Protein AF-A0A0N1JT24-F1 (afdb_monomer_lite)

Radius of gyration: 25.48 Å; chains: 1; bounding box: 77×49×58 Å

Foldseek 3Di:
DDDDDDDDDPPDDDDDDDDDDDDDDDDDDDDPDDDPPPDPPPPDDDPVVVVVVVPDDDPLQWDDWPPGTERQLFWAWEWEDEPPPPDDTDIDTHGDPPLLNPPPDDDSDPVSDDPPDAAPDKDWDRRRPDIHMYGYHYDDD

pLDDT: mean 71.46, std 17.57, range [42.38, 95.06]

Secondary structure (DSSP, 8-state):
----------------------------------------------TTHHHHHHHSPPPTTEEEETTEEEETTTEEEEEEE-S-TTS---EEEEEPPHHHHT--SS---GGGSPTT-S-SEEEEEEETTEEEEEEEEES--

Organism: NCBI:txid857265

Sequence (141 aa):
MLMRAIRNGWLASLLLLASVGALADASAPAAAAVAPVLKPQSTQGHPILIDLLKLAPPPAYALKCGSGYCDTRRSYCETVSTDEPHLPNDYACRPLPAACAHASSTAQSCGCFPAHTKCDFCSTSAVGAGVGFYRTCFGGG

Structure (mmCIF, N/CA/C/O backbone):
data_AF-A0A0N1JT24-F1
#
_entry.id   AF-A0A0N1JT24-F1
#
loop_
_atom_site.group_PDB
_atom_site.id
_atom_site.type_symbol
_atom_site.label_atom_id
_atom_site.label_alt_id
_atom_site.label_comp_id
_atom_site.label_asym_id
_atom_site.label_entity_id
_atom_site.label_seq_id
_atom_site.pdbx_PDB_ins_code
_atom_site.Cartn_x
_atom_site.Cartn_y
_atom_site.Cartn_z
_atom_site.occupancy
_atom_site.B_iso_or_equiv
_atom_site.auth_seq_id
_atom_site.auth_comp_id
_atom_site.auth_asym_id
_atom_site.auth_atom_id
_atom_site.pdbx_PDB_model_num
ATOM 1 N N . MET A 1 1 ? 40.368 -17.046 36.035 1.00 46.94 1 MET A N 1
ATOM 2 C CA . MET A 1 1 ? 39.150 -16.210 36.031 1.00 46.94 1 MET A CA 1
ATOM 3 C C . MET A 1 1 ? 37.979 -17.092 35.644 1.00 46.94 1 MET A C 1
ATOM 5 O O . MET A 1 1 ? 38.004 -17.713 34.593 1.00 46.94 1 MET A O 1
ATOM 9 N N . LEU A 1 2 ? 37.054 -17.251 36.584 1.00 42.38 2 LEU A N 1
ATOM 10 C CA . LEU A 1 2 ? 36.021 -18.280 36.649 1.00 42.38 2 LEU A CA 1
ATOM 11 C C . LEU A 1 2 ? 34.709 -17.691 36.097 1.00 42.38 2 LEU A C 1
ATOM 13 O O . LEU A 1 2 ? 34.042 -16.945 36.809 1.00 42.38 2 LEU A O 1
ATOM 17 N N . MET A 1 3 ? 34.349 -17.963 34.838 1.00 48.78 3 MET A N 1
ATOM 18 C CA . MET A 1 3 ? 33.057 -17.528 34.283 1.00 48.78 3 MET A CA 1
ATOM 19 C C . MET A 1 3 ? 31.986 -18.581 34.576 1.00 48.78 3 MET A C 1
ATOM 21 O O . MET A 1 3 ? 31.953 -19.660 33.987 1.00 48.78 3 MET A O 1
ATOM 25 N N . ARG A 1 4 ? 31.144 -18.258 35.563 1.00 57.75 4 ARG A N 1
ATOM 26 C CA . ARG A 1 4 ? 29.974 -19.027 35.989 1.00 57.75 4 ARG A CA 1
ATOM 27 C C . ARG A 1 4 ? 28.864 -18.965 34.940 1.00 57.75 4 ARG A C 1
ATOM 29 O O . ARG A 1 4 ? 28.521 -17.903 34.433 1.00 57.75 4 ARG A O 1
ATOM 36 N N . ALA A 1 5 ? 28.293 -20.138 34.701 1.00 56.38 5 ALA A N 1
ATOM 37 C CA . ALA A 1 5 ? 27.102 -20.403 33.920 1.00 56.38 5 ALA A CA 1
ATOM 38 C C . ALA A 1 5 ? 25.842 -19.729 34.491 1.00 56.38 5 ALA A C 1
ATOM 40 O O . ALA A 1 5 ? 25.625 -19.742 35.702 1.00 56.38 5 ALA A O 1
ATOM 41 N N . ILE A 1 6 ? 24.968 -19.255 33.599 1.00 60.16 6 ILE A N 1
ATOM 42 C CA . ILE A 1 6 ? 23.553 -18.988 33.883 1.00 60.16 6 ILE A CA 1
ATOM 43 C C . ILE A 1 6 ? 22.728 -19.731 32.818 1.00 60.16 6 ILE A C 1
ATOM 45 O O . ILE A 1 6 ? 22.371 -19.193 31.776 1.00 60.16 6 ILE A O 1
ATOM 49 N N . ARG A 1 7 ? 22.490 -21.023 33.082 1.00 56.94 7 ARG A N 1
ATOM 50 C CA . ARG A 1 7 ? 21.332 -21.797 32.599 1.00 56.94 7 ARG A CA 1
ATOM 51 C C . ARG A 1 7 ? 20.194 -21.488 33.567 1.00 56.94 7 ARG A C 1
ATOM 53 O O . ARG A 1 7 ? 20.425 -21.667 34.753 1.00 56.94 7 ARG A O 1
ATOM 60 N N . ASN A 1 8 ? 19.040 -21.034 33.081 1.00 47.19 8 ASN A N 1
ATOM 61 C CA . ASN A 1 8 ? 17.702 -21.050 33.711 1.00 47.19 8 ASN A CA 1
ATOM 62 C C . ASN A 1 8 ? 16.795 -20.269 32.743 1.00 47.19 8 ASN A C 1
ATOM 64 O O . ASN A 1 8 ? 17.132 -19.156 32.374 1.00 47.19 8 ASN A O 1
ATOM 68 N N . GLY A 1 9 ? 15.684 -20.747 32.201 1.00 48.81 9 GLY A N 1
ATOM 69 C CA . GLY A 1 9 ? 14.726 -21.739 32.660 1.00 48.81 9 GLY A CA 1
ATOM 70 C C . GLY A 1 9 ? 13.370 -21.234 32.167 1.00 48.81 9 GLY A C 1
ATOM 71 O O . GLY A 1 9 ? 12.686 -20.536 32.896 1.00 48.81 9 GLY A O 1
ATOM 72 N N . TRP A 1 10 ? 13.037 -21.487 30.899 1.00 49.09 10 TRP A N 1
ATOM 73 C CA . TRP A 1 10 ? 11.751 -21.114 30.290 1.00 49.09 10 TRP A CA 1
ATOM 74 C C . TRP A 1 10 ? 11.223 -22.310 29.489 1.00 49.09 10 TRP A C 1
ATOM 76 O O . TRP A 1 10 ? 11.107 -22.300 28.271 1.00 49.09 10 TRP A O 1
ATOM 86 N N . LEU A 1 11 ? 10.986 -23.396 30.223 1.00 53.34 11 LEU A N 1
ATOM 87 C CA . LEU A 1 11 ? 10.304 -24.615 29.794 1.00 53.34 11 LEU A CA 1
ATOM 88 C C . LEU A 1 11 ? 9.194 -24.866 30.816 1.00 53.34 11 LEU A C 1
ATOM 90 O O . LEU A 1 11 ? 9.339 -25.700 31.700 1.00 53.34 11 LEU A O 1
ATOM 94 N N . ALA A 1 12 ? 8.124 -24.078 30.762 1.00 52.81 12 ALA A N 1
ATOM 95 C CA . ALA A 1 12 ? 6.906 -24.351 31.517 1.00 52.81 12 ALA A CA 1
ATOM 96 C C . ALA A 1 12 ? 5.766 -23.483 30.982 1.00 52.81 12 ALA A C 1
ATOM 98 O O . ALA A 1 12 ? 5.663 -22.314 31.342 1.00 52.81 12 ALA A O 1
ATOM 99 N N . SER A 1 13 ? 4.939 -24.053 30.106 1.00 53.12 13 SER A N 1
ATOM 100 C CA . SER A 1 13 ? 3.466 -23.985 30.172 1.00 53.12 13 SER A CA 1
ATOM 101 C C . SER A 1 13 ? 2.880 -24.459 28.842 1.00 53.12 13 SER A C 1
ATOM 103 O O . SER A 1 13 ? 2.388 -23.688 28.024 1.00 53.12 13 SER A O 1
ATOM 105 N N . LEU A 1 14 ? 2.980 -25.774 28.634 1.00 54.00 14 LEU A N 1
ATOM 106 C CA . LEU A 1 14 ? 1.945 -26.535 27.941 1.00 54.00 14 LEU A CA 1
ATOM 107 C C . LEU A 1 14 ? 0.711 -26.613 28.860 1.00 54.00 14 LEU A C 1
ATOM 109 O O . LEU A 1 14 ? 0.891 -26.715 30.070 1.00 54.00 14 LEU A O 1
ATOM 113 N N . LEU A 1 15 ? -0.474 -26.713 28.241 1.00 54.53 15 LEU A N 1
ATOM 114 C CA . LEU A 1 15 ? -1.795 -27.129 28.766 1.00 54.53 15 LEU A CA 1
ATOM 115 C C . LEU A 1 15 ? -2.818 -26.030 29.081 1.00 54.53 15 LEU A C 1
ATOM 117 O O . LEU A 1 15 ? -2.779 -25.428 30.144 1.00 54.53 15 LEU A O 1
ATOM 121 N N . LEU A 1 16 ? -3.796 -25.901 28.171 1.00 56.03 16 LEU A N 1
ATOM 122 C CA . LEU A 1 16 ? -5.259 -25.807 28.389 1.00 56.03 16 LEU A CA 1
ATOM 123 C C . LEU A 1 16 ? -5.888 -25.551 27.001 1.00 56.03 16 LEU A C 1
ATOM 125 O O . LEU A 1 16 ? -5.795 -24.449 26.477 1.00 56.03 16 LEU A O 1
ATOM 129 N N . LEU A 1 17 ? -6.223 -26.566 26.192 1.00 55.84 17 LEU A N 1
ATOM 130 C CA . LEU A 1 17 ? -7.455 -27.379 26.190 1.00 55.84 17 LEU A CA 1
ATOM 131 C C . LEU A 1 17 ? -8.754 -26.659 26.612 1.00 55.84 17 LEU A C 1
ATOM 133 O O . LEU A 1 17 ? -8.814 -26.067 27.682 1.00 55.84 17 LEU A O 1
ATOM 137 N N . ALA A 1 18 ? -9.794 -26.895 25.795 1.00 48.06 18 ALA A N 1
ATOM 138 C CA . ALA A 1 18 ? -11.191 -26.431 25.835 1.00 48.06 18 ALA A CA 1
ATOM 139 C C . ALA A 1 18 ? -11.424 -25.077 25.126 1.00 48.06 18 ALA A C 1
ATOM 141 O O . ALA A 1 18 ? -10.857 -24.061 25.488 1.00 48.06 18 ALA A O 1
ATOM 142 N N . SER A 1 19 ? -12.268 -24.961 24.098 1.00 58.19 19 SER A N 1
ATOM 143 C CA . SER A 1 19 ? -13.636 -25.481 24.059 1.00 58.19 19 SER A CA 1
ATOM 144 C C . SER A 1 19 ? -14.138 -25.647 22.624 1.00 58.19 19 SER A C 1
ATOM 146 O O . SER A 1 19 ? -13.992 -24.758 21.788 1.00 58.19 19 SER A O 1
ATOM 148 N N . VAL A 1 20 ? -14.773 -26.790 22.381 1.00 54.84 20 VAL A N 1
ATOM 149 C CA . VAL A 1 20 ? -15.619 -27.088 21.224 1.00 54.84 20 VAL A CA 1
ATOM 150 C C . VAL A 1 20 ? -16.885 -26.234 21.353 1.00 54.84 20 VAL A C 1
ATOM 152 O O . VAL A 1 20 ? -17.628 -26.386 22.319 1.00 54.84 20 VAL A O 1
ATOM 155 N N . GLY A 1 21 ? -17.098 -25.305 20.421 1.00 50.03 21 GLY A N 1
ATOM 156 C CA . GLY A 1 21 ? -18.285 -24.451 20.344 1.00 50.03 21 GLY A CA 1
ATOM 157 C C . GLY A 1 21 ? -19.122 -24.826 19.127 1.00 50.03 21 GLY A C 1
ATOM 158 O O . GLY A 1 21 ? -18.616 -24.837 18.011 1.00 50.03 21 GLY A O 1
ATOM 159 N N . ALA A 1 22 ? -20.370 -25.196 19.389 1.00 52.66 22 ALA A N 1
ATOM 160 C CA . ALA A 1 22 ? -21.282 -25.917 18.518 1.00 52.66 22 ALA A CA 1
ATOM 161 C C . ALA A 1 22 ? -21.656 -25.221 17.197 1.00 52.66 22 ALA A C 1
ATOM 163 O O . ALA A 1 22 ? -21.792 -24.002 17.108 1.00 52.66 22 ALA A O 1
ATOM 164 N N . LEU A 1 23 ? -21.906 -26.079 16.206 1.00 49.88 23 LEU A N 1
ATOM 165 C CA . LEU A 1 23 ? -22.628 -25.809 14.969 1.00 49.88 23 LEU A CA 1
ATOM 166 C C . LEU A 1 23 ? -24.040 -25.299 15.289 1.00 49.88 23 LEU A C 1
ATOM 168 O O . LEU A 1 23 ? -24.795 -25.980 15.983 1.00 49.88 23 LEU A O 1
ATOM 172 N N . ALA A 1 24 ? -24.401 -24.136 14.749 1.00 54.81 24 ALA A N 1
ATOM 173 C CA . ALA A 1 24 ? -25.787 -23.701 14.638 1.00 54.81 24 ALA A CA 1
ATOM 174 C C . ALA A 1 24 ? -26.153 -23.586 13.156 1.00 54.81 24 ALA A C 1
ATOM 176 O O . ALA A 1 24 ? -25.673 -22.721 12.425 1.00 54.81 24 ALA A O 1
ATOM 177 N N . ASP A 1 25 ? -26.985 -24.540 12.764 1.00 50.06 25 ASP A N 1
ATOM 178 C CA . ASP A 1 25 ? -27.747 -24.654 11.534 1.00 50.06 25 ASP A CA 1
ATOM 179 C C . ASP A 1 25 ? -28.827 -23.556 11.493 1.00 50.06 25 ASP A C 1
ATOM 181 O O . ASP A 1 25 ? -29.556 -23.395 12.471 1.00 50.06 25 ASP A O 1
ATOM 185 N N . ALA A 1 26 ? -28.940 -22.807 10.393 1.00 51.56 26 ALA A N 1
ATOM 186 C CA . ALA A 1 26 ? -30.189 -22.142 10.005 1.00 51.56 26 ALA A CA 1
ATOM 187 C C . ALA A 1 26 ? -30.104 -21.637 8.561 1.00 51.56 26 ALA A C 1
ATOM 189 O O . ALA A 1 26 ? -29.687 -20.519 8.258 1.00 51.56 26 ALA A O 1
ATOM 190 N N . SER A 1 27 ? -30.538 -22.515 7.670 1.00 52.28 27 SER A N 1
ATOM 191 C CA . SER A 1 27 ? -30.907 -22.224 6.293 1.00 52.28 27 SER A CA 1
ATOM 192 C C . SER A 1 27 ? -32.024 -21.173 6.230 1.00 52.28 27 SER A C 1
ATOM 194 O O . SER A 1 27 ? -33.036 -21.308 6.913 1.00 52.28 27 SER A O 1
ATOM 196 N N . ALA A 1 28 ? -31.894 -20.179 5.349 1.00 52.59 28 ALA A N 1
ATOM 197 C CA . ALA A 1 28 ? -33.017 -19.355 4.906 1.00 52.59 28 ALA A CA 1
ATOM 198 C C . ALA A 1 28 ? -32.936 -19.128 3.388 1.00 52.59 28 ALA A C 1
ATOM 200 O O . ALA A 1 28 ? -32.106 -18.343 2.926 1.00 52.59 28 ALA A O 1
ATOM 201 N N . PRO A 1 29 ? -33.787 -19.789 2.586 1.00 58.31 29 PRO A N 1
ATOM 202 C CA . PRO A 1 29 ? -34.085 -19.367 1.231 1.00 58.31 29 PRO A CA 1
ATOM 203 C C . PRO A 1 29 ? -35.412 -18.598 1.223 1.00 58.31 29 PRO A C 1
ATOM 205 O O . PRO A 1 29 ? -36.413 -19.112 1.709 1.00 58.31 29 PRO A O 1
ATOM 208 N N . ALA A 1 30 ? -35.416 -17.386 0.664 1.00 47.78 30 ALA A N 1
ATOM 209 C CA . ALA A 1 30 ? -36.498 -16.816 -0.154 1.00 47.78 30 ALA A CA 1
ATOM 210 C C . ALA A 1 30 ? -36.473 -15.285 -0.099 1.00 47.78 30 ALA A C 1
ATOM 212 O O . ALA A 1 30 ? -36.794 -14.679 0.917 1.00 47.78 30 ALA A O 1
ATOM 213 N N . ALA A 1 31 ? -36.159 -14.663 -1.230 1.00 47.41 31 ALA A N 1
ATOM 214 C CA . ALA A 1 31 ? -37.131 -13.875 -1.986 1.00 47.41 31 ALA A CA 1
ATOM 215 C C . ALA A 1 31 ? -36.385 -13.204 -3.139 1.00 47.41 31 ALA A C 1
ATOM 217 O O . ALA A 1 31 ? -35.603 -12.273 -2.952 1.00 47.41 31 ALA A O 1
ATOM 218 N N . ALA A 1 32 ? -36.632 -13.706 -4.347 1.00 50.34 32 ALA A N 1
ATOM 219 C CA . ALA A 1 32 ? -36.295 -13.019 -5.577 1.00 50.34 32 ALA A CA 1
ATOM 220 C C . ALA A 1 32 ? -37.067 -11.691 -5.612 1.00 50.34 32 ALA A C 1
ATOM 222 O O . ALA A 1 32 ? -38.248 -11.650 -5.955 1.00 50.34 32 ALA A O 1
ATOM 223 N N . ALA A 1 33 ? -36.405 -10.608 -5.214 1.00 54.19 33 ALA A N 1
ATOM 224 C CA . ALA A 1 33 ? -36.889 -9.265 -5.465 1.00 54.19 33 ALA A CA 1
ATOM 225 C C . ALA A 1 33 ? -36.671 -8.969 -6.950 1.00 54.19 33 ALA A C 1
ATOM 227 O O . ALA A 1 33 ? -35.543 -8.906 -7.440 1.00 54.19 33 ALA A O 1
ATOM 228 N N . VAL A 1 34 ? -37.780 -8.838 -7.669 1.00 56.59 34 VAL A N 1
ATOM 229 C CA . VAL A 1 34 ? -37.833 -8.391 -9.057 1.00 56.59 34 VAL A CA 1
ATOM 230 C C . VAL A 1 34 ? -37.165 -7.018 -9.126 1.00 56.59 34 VAL A C 1
ATOM 232 O O . VAL A 1 34 ? -37.674 -6.041 -8.579 1.00 56.59 34 VAL A O 1
ATOM 235 N N . ALA A 1 35 ? -35.995 -6.954 -9.757 1.00 57.19 35 ALA A N 1
ATOM 236 C CA . ALA A 1 35 ? -35.308 -5.700 -10.005 1.00 57.19 35 ALA A CA 1
ATOM 237 C C . ALA A 1 35 ? -36.169 -4.839 -10.948 1.00 57.19 35 ALA A C 1
ATOM 239 O O . ALA A 1 35 ? -36.545 -5.316 -12.024 1.00 57.19 35 ALA A O 1
ATOM 240 N N . PRO A 1 36 ? -36.480 -3.576 -10.610 1.00 54.66 36 PRO A N 1
ATOM 241 C CA . PRO A 1 36 ? -36.966 -2.652 -11.616 1.00 54.66 36 PRO A CA 1
ATOM 242 C C . PRO A 1 36 ? -35.852 -2.463 -12.650 1.00 54.66 36 PRO A C 1
ATOM 244 O O . PRO A 1 36 ? -34.727 -2.092 -12.314 1.00 54.66 36 PRO A O 1
ATOM 247 N N . VAL A 1 37 ? -36.167 -2.733 -13.917 1.00 59.62 37 VAL A N 1
ATOM 248 C CA . VAL A 1 37 ? -35.337 -2.353 -15.062 1.00 59.62 37 VAL A CA 1
ATOM 249 C C . VAL A 1 37 ? -35.262 -0.826 -15.074 1.00 59.62 37 VAL A C 1
ATOM 251 O O . VAL A 1 37 ? -36.107 -0.144 -15.655 1.00 59.62 37 VAL A O 1
ATOM 254 N N . LEU A 1 38 ? -34.257 -0.274 -14.391 1.00 49.94 38 LEU A N 1
ATOM 255 C CA . LEU A 1 38 ? -33.837 1.101 -14.595 1.00 49.94 38 LEU A CA 1
ATOM 256 C C . LEU A 1 38 ? -33.282 1.179 -16.015 1.00 49.94 38 LEU A C 1
ATOM 258 O O . LEU A 1 38 ? -32.167 0.744 -16.297 1.00 49.94 38 LEU A O 1
ATOM 262 N N . LYS A 1 39 ? -34.091 1.732 -16.921 1.00 52.25 39 LYS A N 1
ATOM 263 C CA . LYS A 1 39 ? -33.602 2.257 -18.194 1.00 52.25 39 LYS A CA 1
ATOM 264 C C . LYS A 1 39 ? -32.404 3.167 -17.889 1.00 52.25 39 LYS A C 1
ATOM 266 O O . LYS A 1 39 ? -32.576 4.092 -17.091 1.00 52.25 39 LYS A O 1
ATOM 271 N N . PRO A 1 40 ? -31.227 2.953 -18.499 1.00 47.91 40 PRO A N 1
ATOM 272 C CA . PRO A 1 40 ? -30.137 3.909 -18.411 1.00 47.91 40 PRO A CA 1
ATOM 273 C C . PRO A 1 40 ? -30.603 5.200 -19.089 1.00 47.91 40 PRO A C 1
ATOM 275 O O . PRO A 1 40 ? -30.615 5.320 -20.312 1.00 47.91 40 PRO A O 1
ATOM 278 N N . GLN A 1 41 ? -31.063 6.154 -18.281 1.00 50.78 41 GLN A N 1
ATOM 279 C CA . GLN A 1 41 ? -31.205 7.541 -18.693 1.00 50.78 41 GLN A CA 1
ATOM 280 C C . GLN A 1 41 ? -29.790 8.030 -18.987 1.00 50.78 41 GLN A C 1
ATOM 282 O O . GLN A 1 41 ? -29.002 8.288 -18.081 1.00 50.78 41 GLN A O 1
ATOM 287 N N . SER A 1 42 ? -29.464 8.051 -20.277 1.00 57.00 42 SER A N 1
ATOM 288 C CA . SER A 1 42 ? -28.279 8.686 -20.830 1.00 57.00 42 SER A CA 1
ATOM 289 C C . SER A 1 42 ? -28.349 10.172 -20.486 1.00 57.00 42 SER A C 1
ATOM 291 O O . SER A 1 42 ? -28.999 10.963 -21.167 1.00 57.00 42 SER A O 1
ATOM 293 N N . THR A 1 43 ? -27.741 10.544 -19.363 1.00 55.50 43 THR A N 1
ATOM 294 C CA . THR A 1 43 ? -27.542 11.935 -18.985 1.00 55.50 43 THR A CA 1
ATOM 295 C C . THR A 1 43 ? -26.472 12.517 -19.896 1.00 55.50 43 THR A C 1
ATOM 297 O O . THR A 1 43 ? -25.283 12.223 -19.778 1.00 55.50 43 THR A O 1
ATOM 300 N N . GLN A 1 44 ? -26.932 13.348 -20.832 1.00 54.66 44 GLN A N 1
ATOM 301 C CA . GLN A 1 44 ? -26.114 14.299 -21.574 1.00 54.66 44 GLN A CA 1
ATOM 302 C C . GLN A 1 44 ? -25.140 15.001 -20.621 1.00 54.66 44 GLN A C 1
ATOM 304 O O . GLN A 1 44 ? -25.535 15.538 -19.581 1.00 54.66 44 GLN A O 1
ATOM 309 N N . GLY A 1 45 ? -23.859 14.956 -20.991 1.00 52.66 45 GLY A N 1
ATOM 310 C CA . GLY A 1 45 ? -22.749 15.474 -20.210 1.00 52.66 45 GLY A CA 1
ATOM 311 C C . GLY A 1 45 ? -22.950 16.933 -19.819 1.00 52.66 45 GLY A C 1
ATOM 312 O O . GLY A 1 45 ? -22.978 17.818 -20.668 1.00 52.66 45 GLY A O 1
ATOM 313 N N . HIS A 1 46 ? -23.050 17.170 -18.513 1.00 50.22 46 HIS A N 1
ATOM 314 C CA . HIS A 1 46 ? -22.843 18.485 -17.924 1.00 50.22 46 HIS A CA 1
ATOM 315 C C . HIS A 1 46 ? -21.329 18.703 -17.760 1.00 50.22 46 HIS A C 1
ATOM 317 O O . HIS A 1 46 ? -20.729 18.074 -16.884 1.00 50.22 46 HIS A O 1
ATOM 323 N N . PRO A 1 47 ? -20.691 19.598 -18.539 1.00 55.94 47 PRO A N 1
ATOM 324 C CA . PRO A 1 47 ? -19.255 19.871 -18.425 1.00 55.94 47 PRO A CA 1
ATOM 325 C C . PRO A 1 47 ? -18.858 20.532 -17.091 1.00 55.94 47 PRO A C 1
ATOM 327 O O . PRO A 1 47 ? -17.676 20.620 -16.783 1.00 55.94 47 PRO A O 1
ATOM 330 N N . ILE A 1 48 ? -19.823 20.957 -16.269 1.00 54.66 48 ILE A N 1
ATOM 331 C CA . ILE A 1 48 ? -19.574 21.672 -15.005 1.00 54.66 48 ILE A CA 1
ATOM 332 C C . ILE A 1 48 ? -19.232 20.719 -13.842 1.00 54.66 48 ILE A C 1
ATOM 334 O O . ILE A 1 48 ? -18.571 21.114 -12.885 1.00 54.66 48 ILE A O 1
ATOM 338 N N . LEU A 1 49 ? -19.607 19.436 -13.922 1.00 52.50 49 LEU A N 1
ATOM 339 C CA . LEU A 1 49 ? -19.308 18.468 -12.854 1.00 52.50 49 LEU A CA 1
ATOM 340 C C . LEU A 1 49 ? -17.846 17.998 -12.840 1.00 52.50 49 LEU A C 1
ATOM 342 O O . LEU A 1 49 ? -17.364 17.541 -11.804 1.00 52.50 49 LEU A O 1
ATOM 346 N N . ILE A 1 50 ? -17.131 18.123 -13.963 1.00 55.41 50 ILE A N 1
ATOM 347 C CA . ILE A 1 50 ? -15.738 17.665 -14.070 1.00 55.41 50 ILE A CA 1
ATOM 348 C C . ILE A 1 50 ? -14.796 18.583 -13.275 1.00 55.41 50 ILE A C 1
ATOM 350 O O . ILE A 1 50 ? -13.832 18.103 -12.680 1.00 55.41 50 ILE A O 1
ATOM 354 N N . ASP A 1 51 ? -15.099 19.880 -13.198 1.00 53.31 51 ASP A N 1
ATOM 355 C CA . ASP A 1 51 ? -14.252 20.853 -12.498 1.00 53.31 51 ASP A CA 1
ATOM 356 C C . ASP A 1 51 ? -14.401 20.762 -10.967 1.00 53.31 51 ASP A C 1
ATOM 358 O O . ASP A 1 51 ? -13.418 20.795 -10.227 1.00 53.31 51 ASP A O 1
ATOM 362 N N . LEU A 1 52 ? -15.619 20.507 -10.475 1.00 54.06 52 LEU A N 1
ATOM 363 C CA . LEU A 1 52 ? -15.892 20.348 -9.039 1.00 54.06 52 LEU A CA 1
ATOM 364 C C . LEU A 1 52 ? -15.244 19.094 -8.432 1.00 54.06 52 LEU A C 1
ATOM 366 O O . LEU A 1 52 ? -14.814 19.129 -7.279 1.00 54.06 52 LEU A O 1
ATOM 370 N N . LEU A 1 53 ? -15.103 18.006 -9.200 1.00 55.88 53 LEU A N 1
ATOM 371 C CA . LEU A 1 53 ? -14.384 16.811 -8.735 1.00 55.88 53 LEU A CA 1
ATOM 372 C C . LEU A 1 53 ? -12.878 17.056 -8.555 1.00 55.88 53 LEU A C 1
ATOM 374 O O . LEU A 1 53 ? -12.231 16.340 -7.797 1.00 55.88 53 LEU A O 1
ATOM 378 N N . LYS A 1 54 ? -12.322 18.067 -9.232 1.00 61.00 54 LYS A N 1
ATOM 379 C CA . LYS A 1 54 ? -10.896 18.412 -9.180 1.00 61.00 54 LYS A CA 1
ATOM 380 C C . LYS A 1 54 ? -10.530 19.256 -7.952 1.00 61.00 54 LYS A C 1
ATOM 382 O O . LYS A 1 54 ? -9.361 19.308 -7.581 1.00 61.00 54 LYS A O 1
ATOM 387 N N . LEU A 1 55 ? -11.524 19.891 -7.326 1.00 60.91 55 LEU A N 1
ATOM 388 C CA . LEU A 1 55 ? -11.382 20.758 -6.149 1.00 60.91 55 LEU A CA 1
ATOM 389 C C . LEU A 1 55 ? -11.730 20.063 -4.826 1.00 60.91 55 LEU A C 1
ATOM 391 O O . LEU A 1 55 ? -11.418 20.594 -3.760 1.00 60.91 55 LEU A O 1
ATOM 395 N N . ALA A 1 56 ? -12.373 18.894 -4.868 1.00 67.19 56 ALA A N 1
ATOM 396 C CA . ALA A 1 56 ? -12.675 18.148 -3.656 1.00 67.19 56 ALA A CA 1
ATOM 397 C C . ALA A 1 56 ? -11.371 17.601 -3.038 1.00 67.19 56 ALA A C 1
ATOM 399 O O . ALA A 1 56 ? -10.596 16.944 -3.740 1.00 67.19 56 ALA A O 1
ATOM 400 N N . PRO A 1 57 ? -11.104 17.840 -1.739 1.00 70.75 57 PRO A N 1
ATOM 401 C CA . PRO A 1 57 ? -9.961 17.231 -1.076 1.00 70.75 57 PRO A CA 1
ATOM 402 C C . PRO A 1 57 ? -10.074 15.701 -1.162 1.00 70.75 57 PRO A C 1
ATOM 404 O O . PRO A 1 57 ? -11.183 15.162 -1.054 1.00 70.75 57 PRO A O 1
ATOM 407 N N . PRO A 1 58 ? -8.951 14.986 -1.364 1.00 73.62 58 PRO A N 1
ATOM 408 C CA . PRO A 1 58 ? -8.974 13.534 -1.424 1.00 73.62 58 PRO A CA 1
ATOM 409 C C . PRO A 1 58 ? -9.568 12.983 -0.120 1.00 73.62 58 PRO A C 1
ATOM 411 O O . PRO A 1 58 ? -9.364 13.572 0.948 1.00 73.62 58 PRO A O 1
ATOM 414 N N . PRO A 1 59 ? -10.330 11.876 -0.176 1.00 81.75 59 PRO A N 1
ATOM 415 C CA . PRO A 1 59 ? -10.983 11.353 1.013 1.00 81.75 59 PRO A CA 1
ATOM 416 C C . PRO A 1 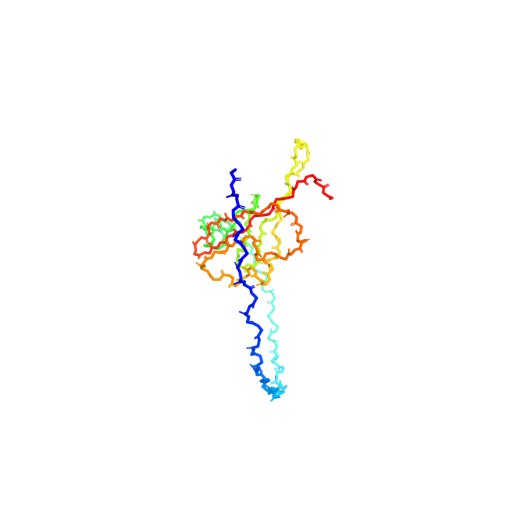59 ? -9.944 11.009 2.085 1.00 81.75 59 PRO A C 1
ATOM 418 O O . PRO A 1 59 ? -8.812 10.653 1.773 1.00 81.75 59 PRO A O 1
ATOM 421 N N . ALA A 1 60 ? -10.335 11.047 3.361 1.00 85.19 60 ALA A N 1
ATOM 422 C CA . ALA A 1 60 ? -9.427 10.822 4.494 1.00 85.19 60 ALA A CA 1
ATOM 423 C C . ALA A 1 60 ? -8.756 9.428 4.528 1.00 85.19 60 ALA A C 1
ATOM 425 O O . ALA A 1 60 ? -7.933 9.176 5.398 1.00 85.19 60 ALA A O 1
ATOM 426 N N . TYR A 1 61 ? -9.114 8.530 3.607 1.00 87.62 61 TYR A 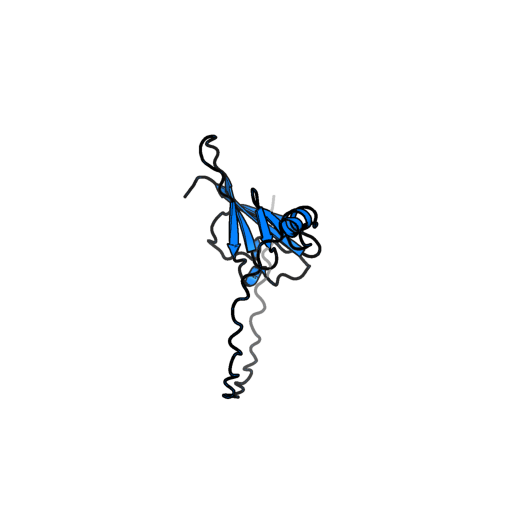N 1
ATOM 427 C CA . TYR A 1 61 ? -8.547 7.194 3.405 1.00 87.62 61 TYR A CA 1
ATOM 428 C C . TYR A 1 61 ? -7.795 7.062 2.062 1.00 87.62 61 TYR A C 1
ATOM 430 O O . TYR A 1 61 ? -7.505 5.953 1.625 1.00 87.62 61 TYR A O 1
ATOM 438 N N . ALA A 1 62 ? -7.501 8.168 1.373 1.00 91.81 62 ALA A N 1
ATOM 439 C CA . ALA A 1 62 ? -6.754 8.166 0.119 1.00 91.81 62 ALA A CA 1
ATOM 440 C C . ALA A 1 62 ? -5.241 8.237 0.364 1.00 91.81 62 ALA A C 1
ATOM 442 O O . ALA A 1 62 ? -4.708 9.255 0.802 1.00 91.81 62 ALA A O 1
ATOM 443 N N . LEU A 1 63 ? -4.539 7.164 0.011 1.00 93.12 63 LEU A N 1
ATOM 444 C CA . LEU A 1 63 ? -3.081 7.097 -0.022 1.00 93.12 63 LEU A CA 1
ATOM 445 C C . LEU A 1 63 ? -2.581 7.432 -1.423 1.00 93.12 63 LEU A C 1
ATOM 447 O O . LEU A 1 63 ? -2.988 6.779 -2.379 1.00 93.12 63 LEU A O 1
ATOM 451 N N . LYS A 1 64 ? -1.681 8.407 -1.564 1.00 92.81 64 LYS A N 1
ATOM 452 C CA . LYS A 1 64 ? -1.075 8.717 -2.865 1.00 92.81 64 LYS A CA 1
ATOM 453 C C . LYS A 1 64 ? -0.220 7.540 -3.348 1.00 92.81 64 LYS A C 1
ATOM 455 O O . LYS A 1 64 ? 0.610 7.043 -2.601 1.00 92.81 64 LYS A O 1
ATOM 460 N N . CYS A 1 65 ? -0.398 7.120 -4.596 1.00 93.44 65 CYS A N 1
ATOM 461 C CA . CYS A 1 65 ? 0.362 6.039 -5.219 1.00 93.44 65 CYS A CA 1
ATOM 462 C C . CYS A 1 65 ? 0.682 6.422 -6.667 1.00 93.44 65 CYS A C 1
ATOM 464 O O . CYS A 1 65 ? -0.195 6.406 -7.533 1.00 93.44 65 CYS A O 1
ATOM 466 N N . GLY A 1 66 ? 1.919 6.859 -6.918 1.00 90.06 66 GLY A N 1
ATOM 467 C CA . GLY A 1 66 ? 2.305 7.449 -8.201 1.00 90.06 66 GLY A CA 1
ATOM 468 C C . GLY A 1 66 ? 1.481 8.700 -8.533 1.00 90.06 66 GLY A C 1
ATOM 469 O O . GLY A 1 66 ? 1.434 9.659 -7.754 1.00 90.06 66 GLY A O 1
ATOM 470 N N . SER A 1 67 ? 0.820 8.685 -9.693 1.00 88.12 67 SER A N 1
ATOM 471 C CA . SER A 1 67 ? -0.089 9.745 -10.157 1.00 88.12 67 SER A CA 1
ATOM 472 C C . SER A 1 67 ? -1.523 9.620 -9.619 1.00 88.12 67 SER A C 1
ATOM 474 O O . SER A 1 67 ? -2.322 10.533 -9.821 1.00 88.12 67 SER A O 1
ATOM 476 N N . GLY A 1 68 ? -1.853 8.516 -8.938 1.00 90.25 68 GLY A N 1
ATOM 477 C CA . GLY A 1 68 ? -3.194 8.211 -8.441 1.00 90.25 68 GLY A CA 1
ATOM 478 C C . GLY A 1 68 ? -3.284 8.102 -6.919 1.00 90.25 68 GLY A C 1
ATOM 479 O O . GLY A 1 68 ? -2.360 8.454 -6.182 1.00 90.25 68 GLY A O 1
ATOM 480 N N . TYR A 1 69 ? -4.425 7.593 -6.448 1.00 92.88 69 TYR A N 1
ATOM 481 C CA . TYR A 1 69 ? -4.699 7.350 -5.032 1.00 92.88 69 TYR A CA 1
ATOM 482 C C . TYR A 1 69 ? -5.304 5.956 -4.817 1.00 92.88 69 TYR A C 1
ATOM 484 O O . TYR A 1 69 ? -6.137 5.511 -5.604 1.00 92.88 69 TYR A O 1
ATOM 492 N N . CYS A 1 70 ? -4.921 5.293 -3.727 1.00 93.19 70 CYS A N 1
ATOM 493 C CA . CYS A 1 70 ? -5.473 4.018 -3.271 1.00 93.19 70 CYS A CA 1
ATOM 494 C C . CYS A 1 70 ? -6.351 4.217 -2.023 1.00 93.19 70 CYS A C 1
ATOM 496 O O . CYS A 1 70 ? -6.031 5.050 -1.177 1.00 93.19 70 CYS A O 1
ATOM 498 N N . ASP A 1 71 ? -7.420 3.427 -1.869 1.00 92.94 71 ASP A N 1
ATOM 499 C CA . ASP A 1 71 ? -8.206 3.373 -0.622 1.00 92.94 71 ASP A CA 1
ATOM 500 C C . ASP A 1 71 ? -7.459 2.525 0.418 1.00 92.94 71 ASP A C 1
ATOM 502 O O . ASP A 1 71 ? -7.362 1.308 0.263 1.00 92.94 71 ASP A O 1
ATOM 506 N N . THR A 1 72 ? -6.955 3.144 1.487 1.00 92.19 72 THR A N 1
ATOM 507 C CA . THR A 1 72 ? -6.165 2.468 2.534 1.00 92.19 72 THR A CA 1
ATOM 508 C C . THR A 1 72 ? -6.915 1.377 3.280 1.00 92.19 72 THR A C 1
ATOM 510 O O . THR A 1 72 ? -6.292 0.517 3.894 1.00 92.19 72 THR A O 1
ATOM 513 N N . ARG A 1 73 ? -8.250 1.365 3.226 1.00 91.38 73 ARG A N 1
ATOM 514 C CA . ARG A 1 73 ? -9.067 0.336 3.884 1.00 91.38 73 ARG A CA 1
ATOM 515 C C . ARG A 1 73 ? -9.115 -0.962 3.085 1.00 91.38 73 ARG A C 1
ATOM 517 O O . ARG A 1 73 ? -9.534 -1.987 3.612 1.00 91.38 73 ARG A O 1
ATOM 524 N N . ARG A 1 74 ? -8.773 -0.904 1.796 1.00 93.06 74 ARG A N 1
ATOM 525 C CA . ARG A 1 74 ? -8.944 -2.011 0.840 1.00 93.06 74 ARG A CA 1
ATOM 526 C C . ARG A 1 74 ? -7.689 -2.325 0.047 1.00 93.06 74 ARG A C 1
ATOM 528 O O . ARG A 1 74 ? -7.597 -3.425 -0.492 1.00 93.06 74 ARG A O 1
ATOM 535 N N . SER A 1 75 ? -6.747 -1.390 -0.019 1.00 95.06 75 SER A N 1
ATOM 536 C CA . SER A 1 75 ? -5.578 -1.483 -0.879 1.00 95.06 75 SER A CA 1
ATOM 537 C C . SER A 1 75 ? -4.313 -0.933 -0.220 1.00 95.06 75 SER A C 1
ATOM 539 O O . SER A 1 75 ? -4.367 -0.037 0.622 1.00 95.06 75 SER A O 1
ATOM 541 N N . TYR A 1 76 ? -3.163 -1.438 -0.663 1.00 94.12 76 TYR A N 1
ATOM 542 C CA . TYR A 1 76 ? -1.839 -0.865 -0.417 1.00 94.12 76 TYR A CA 1
ATOM 543 C C . TYR A 1 76 ? -1.217 -0.368 -1.728 1.00 94.12 76 TYR A C 1
ATOM 545 O O . TYR A 1 76 ? -1.634 -0.782 -2.811 1.00 94.12 76 TYR A O 1
ATOM 553 N N . CYS A 1 77 ? -0.232 0.526 -1.637 1.00 95.00 77 CYS A N 1
ATOM 554 C CA . CYS A 1 77 ? 0.530 0.985 -2.794 1.00 95.00 77 CYS A CA 1
ATOM 555 C C . CYS A 1 77 ? 1.754 0.088 -3.003 1.00 95.00 77 CYS A C 1
ATOM 557 O O . CYS A 1 77 ? 2.631 0.016 -2.144 1.00 95.00 77 CYS A O 1
ATOM 559 N N . GLU A 1 78 ? 1.811 -0.600 -4.135 1.00 94.56 78 GLU A N 1
ATOM 560 C CA . GLU 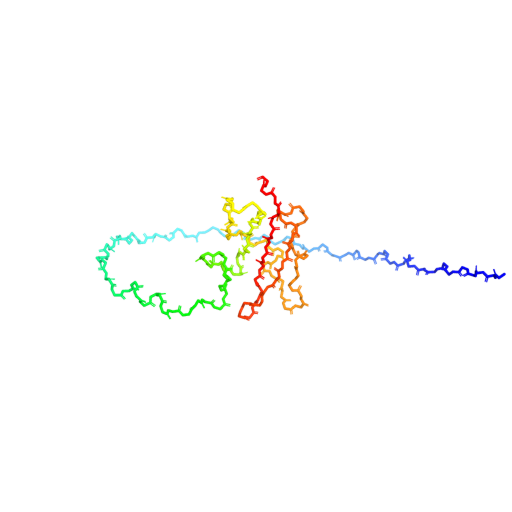A 1 78 ? 2.985 -1.336 -4.597 1.00 94.56 78 GLU A CA 1
ATOM 561 C C . GLU A 1 78 ? 3.775 -0.450 -5.559 1.00 94.56 78 GLU A C 1
ATOM 563 O O . GLU A 1 78 ? 3.207 0.062 -6.522 1.00 94.56 78 GLU A O 1
ATOM 568 N N . THR A 1 79 ? 5.067 -0.277 -5.300 1.00 91.50 79 THR A N 1
ATOM 569 C CA . THR A 1 79 ? 5.996 0.489 -6.131 1.00 91.50 79 THR A CA 1
ATOM 570 C C . THR A 1 79 ? 7.104 -0.433 -6.613 1.00 91.50 79 THR A C 1
ATOM 572 O O . THR A 1 79 ? 7.704 -1.152 -5.815 1.00 91.50 79 THR A O 1
ATOM 575 N N . VAL A 1 80 ? 7.430 -0.393 -7.897 1.00 88.44 80 VAL A N 1
ATOM 576 C CA . VAL A 1 80 ? 8.661 -0.990 -8.416 1.00 88.44 80 VAL A CA 1
ATOM 577 C C . VAL A 1 80 ? 9.693 0.123 -8.518 1.00 88.44 80 VAL A C 1
ATOM 579 O O . VAL A 1 80 ? 9.520 1.051 -9.298 1.00 88.44 80 VAL A O 1
ATOM 582 N N . SER A 1 81 ? 10.728 0.053 -7.682 1.00 82.62 81 SER A N 1
ATOM 583 C CA . SER A 1 81 ? 11.874 0.953 -7.743 1.00 82.62 81 SER A CA 1
ATOM 584 C C . SER A 1 81 ? 12.958 0.290 -8.573 1.00 82.62 81 SER A C 1
ATOM 586 O O . SER A 1 81 ? 13.421 -0.812 -8.264 1.00 82.62 81 SER A O 1
ATOM 588 N N . THR A 1 82 ? 13.364 0.975 -9.629 1.00 80.19 82 THR A N 1
ATOM 589 C CA . THR A 1 82 ? 14.449 0.550 -10.508 1.00 80.19 82 THR A CA 1
ATOM 590 C C . THR A 1 82 ? 15.531 1.624 -10.483 1.00 80.19 82 THR A C 1
ATOM 592 O O . THR A 1 82 ? 15.231 2.806 -10.635 1.00 80.19 82 THR A O 1
ATOM 595 N N . ASP A 1 83 ? 16.785 1.216 -10.287 1.00 77.81 83 ASP A N 1
ATOM 596 C CA . ASP A 1 83 ? 17.950 2.102 -10.405 1.00 77.81 83 ASP A CA 1
ATOM 597 C C . ASP A 1 83 ? 18.253 2.481 -11.864 1.00 77.81 83 ASP A C 1
ATOM 599 O O . ASP A 1 83 ? 19.097 3.338 -12.125 1.00 77.81 83 ASP A O 1
ATOM 603 N N . GLU A 1 84 ? 17.566 1.867 -12.831 1.00 77.69 84 GLU A N 1
ATOM 604 C CA . GLU A 1 84 ? 17.717 2.198 -14.238 1.00 77.69 84 GLU A CA 1
ATOM 605 C C . GLU A 1 84 ? 16.845 3.415 -14.584 1.00 77.69 84 GLU A C 1
ATOM 607 O O . GLU A 1 84 ? 15.614 3.324 -14.559 1.00 77.69 84 GLU A O 1
ATOM 612 N N . PRO A 1 85 ? 17.447 4.559 -14.951 1.00 68.50 85 PRO A N 1
ATOM 613 C CA . PRO A 1 85 ? 16.727 5.817 -15.159 1.00 68.50 85 PRO A CA 1
ATOM 614 C C . PRO A 1 85 ? 15.739 5.779 -16.335 1.00 68.50 85 PRO A C 1
ATOM 616 O O . PRO A 1 85 ? 14.925 6.689 -16.486 1.00 68.50 85 PRO A O 1
ATOM 619 N N . HIS A 1 86 ? 15.825 4.753 -17.183 1.00 72.50 86 HIS A N 1
ATOM 620 C CA . HIS A 1 86 ? 14.964 4.564 -18.346 1.00 72.50 86 HIS A CA 1
ATOM 621 C C . HIS A 1 86 ? 13.815 3.584 -18.105 1.00 72.50 86 HIS A C 1
ATOM 623 O O . HIS A 1 86 ? 12.880 3.557 -18.908 1.00 72.50 86 HIS A O 1
ATOM 629 N N . LEU A 1 87 ? 13.858 2.794 -17.029 1.00 62.00 87 LEU A N 1
ATOM 630 C CA . LEU A 1 87 ? 12.768 1.885 -16.706 1.00 62.00 87 LEU A CA 1
ATOM 631 C C . LEU A 1 87 ? 11.677 2.643 -15.938 1.00 62.00 87 LEU A C 1
ATOM 633 O O . LEU A 1 87 ? 11.975 3.409 -15.016 1.00 62.00 87 LEU A O 1
ATOM 637 N N . PRO A 1 88 ? 10.401 2.463 -16.313 1.00 66.25 88 PRO A N 1
ATOM 638 C CA . PRO A 1 88 ? 9.306 3.121 -15.628 1.00 66.25 88 PRO A CA 1
ATOM 639 C C . PRO A 1 88 ? 9.223 2.626 -14.181 1.00 66.25 88 PRO A C 1
ATOM 641 O O . PRO A 1 88 ? 9.236 1.427 -13.912 1.00 66.25 88 PRO A O 1
ATOM 644 N N . ASN A 1 89 ? 9.096 3.565 -13.243 1.00 78.31 89 ASN A N 1
ATOM 645 C CA . ASN A 1 89 ? 8.637 3.223 -11.905 1.00 78.31 89 ASN A CA 1
ATOM 646 C C . ASN A 1 89 ? 7.145 2.904 -11.996 1.00 78.31 89 ASN A C 1
ATOM 648 O O . ASN A 1 89 ? 6.327 3.793 -12.255 1.00 78.31 89 ASN A O 1
ATOM 652 N N . ASP A 1 90 ? 6.795 1.641 -11.791 1.00 85.88 90 ASP A N 1
ATOM 653 C CA . ASP A 1 90 ? 5.405 1.212 -11.769 1.00 85.88 90 ASP A CA 1
ATOM 654 C C . ASP A 1 90 ? 4.812 1.393 -10.375 1.00 85.88 90 ASP A C 1
ATOM 656 O O . ASP A 1 90 ? 5.398 0.990 -9.368 1.00 85.88 90 ASP A O 1
ATOM 660 N N . TYR A 1 91 ? 3.616 1.977 -10.330 1.00 89.12 91 TYR A N 1
ATOM 661 C CA . TYR 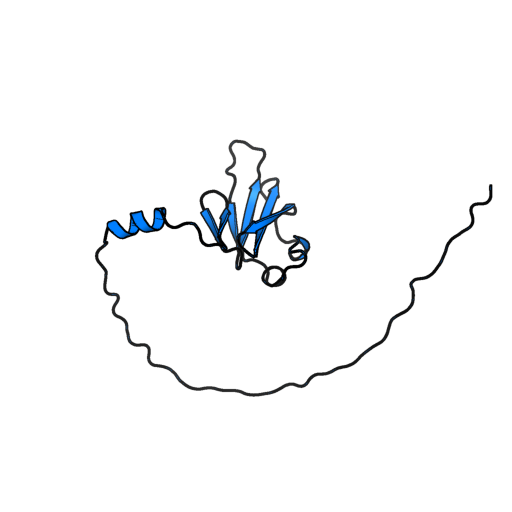A 1 91 ? 2.829 2.158 -9.116 1.00 89.12 91 TYR A CA 1
ATOM 662 C C . TYR A 1 91 ? 1.477 1.481 -9.300 1.00 89.12 91 TYR A C 1
ATOM 664 O O . TYR A 1 91 ? 0.752 1.777 -10.251 1.00 89.12 91 TYR A O 1
ATOM 672 N N . ALA A 1 92 ? 1.111 0.593 -8.382 1.00 93.94 92 ALA A N 1
ATOM 673 C CA . ALA A 1 92 ? -0.141 -0.144 -8.456 1.00 93.94 92 ALA A CA 1
ATOM 674 C C . ALA A 1 92 ? -0.841 -0.206 -7.098 1.00 93.94 92 ALA A C 1
ATOM 676 O O . ALA A 1 92 ? -0.254 -0.595 -6.090 1.00 93.94 92 ALA A O 1
ATOM 677 N N . CYS A 1 93 ? -2.140 0.102 -7.084 1.00 94.81 93 CYS A N 1
ATOM 678 C CA . CYS A 1 93 ? -2.988 -0.211 -5.940 1.00 94.81 93 CYS A CA 1
ATOM 679 C C . CYS A 1 93 ? -3.264 -1.716 -5.922 1.00 94.81 93 CYS A C 1
ATOM 681 O O . CYS A 1 93 ? -3.942 -2.246 -6.805 1.00 94.81 93 CYS A O 1
ATOM 683 N N . ARG A 1 94 ? -2.753 -2.410 -4.908 1.00 95.06 94 ARG A N 1
ATOM 684 C CA . ARG A 1 94 ? -2.936 -3.852 -4.726 1.00 95.06 94 ARG A CA 1
ATOM 685 C C . ARG A 1 94 ? -3.908 -4.138 -3.587 1.00 95.06 94 ARG A C 1
ATOM 687 O O . ARG A 1 94 ? -3.935 -3.360 -2.637 1.00 95.06 94 ARG A O 1
ATOM 694 N N . PRO A 1 95 ? -4.684 -5.235 -3.645 1.00 94.94 95 PRO A N 1
ATOM 695 C CA . PRO A 1 95 ? -5.594 -5.607 -2.567 1.00 94.94 95 PRO A CA 1
ATOM 696 C C . PRO A 1 95 ? -4.863 -5.765 -1.235 1.00 94.94 95 PRO A C 1
ATOM 698 O O . PRO A 1 95 ? -3.834 -6.434 -1.150 1.00 94.94 95 PRO A O 1
ATOM 701 N N . LEU A 1 96 ? -5.411 -5.162 -0.187 1.00 92.19 96 LEU A N 1
ATOM 702 C CA . LEU A 1 96 ? -4.890 -5.287 1.162 1.00 92.19 96 LEU A CA 1
ATOM 703 C C . LEU A 1 96 ? -5.236 -6.684 1.705 1.00 92.19 96 LEU A C 1
ATOM 705 O O . LEU A 1 96 ? -6.407 -7.073 1.670 1.00 92.19 96 LEU A O 1
ATOM 709 N N . PRO A 1 97 ? -4.260 -7.451 2.223 1.00 91.00 97 PRO A N 1
ATOM 710 C CA . PRO A 1 97 ? -4.550 -8.726 2.863 1.00 91.00 97 PRO A CA 1
ATOM 711 C C . PRO A 1 97 ? -5.526 -8.544 4.027 1.00 91.00 97 PRO A C 1
ATOM 713 O O . PRO A 1 97 ? -5.430 -7.568 4.772 1.00 91.00 97 PRO A O 1
ATOM 716 N N . ALA A 1 98 ? -6.421 -9.511 4.240 1.00 88.94 98 ALA A N 1
ATOM 717 C CA . ALA A 1 98 ? -7.410 -9.449 5.321 1.00 88.94 98 ALA A CA 1
ATOM 718 C C . ALA A 1 98 ? -6.760 -9.247 6.706 1.00 88.94 98 ALA A C 1
ATOM 720 O O . ALA A 1 98 ? -7.281 -8.502 7.534 1.00 88.94 98 ALA A O 1
ATOM 721 N N . ALA A 1 99 ? -5.574 -9.831 6.918 1.00 86.31 99 ALA A N 1
ATOM 722 C CA . ALA A 1 99 ? -4.769 -9.642 8.126 1.00 86.31 99 ALA A CA 1
ATOM 723 C C . ALA A 1 99 ? -4.346 -8.176 8.359 1.00 86.31 99 ALA A C 1
ATOM 725 O O . ALA A 1 99 ? -4.195 -7.753 9.502 1.00 86.31 99 ALA A O 1
ATOM 726 N N . CYS A 1 100 ? -4.195 -7.383 7.294 1.00 87.12 100 CYS A N 1
ATOM 727 C CA . CYS A 1 100 ? -3.865 -5.959 7.360 1.00 87.12 100 CYS A CA 1
ATOM 728 C C . CYS A 1 100 ? -5.102 -5.042 7.367 1.00 87.12 100 CYS A C 1
ATOM 730 O O . CYS A 1 100 ? -4.998 -3.896 7.803 1.00 87.12 100 CYS A O 1
ATOM 732 N N . ALA A 1 101 ? -6.268 -5.526 6.926 1.00 83.06 101 ALA A N 1
ATOM 733 C CA . ALA A 1 101 ? -7.497 -4.731 6.825 1.00 83.06 101 ALA A CA 1
ATOM 734 C C . ALA A 1 101 ? -8.113 -4.354 8.187 1.00 83.06 101 ALA A C 1
ATOM 736 O O . ALA A 1 101 ? -8.806 -3.344 8.292 1.00 83.06 101 ALA A O 1
ATOM 737 N N . HIS A 1 102 ? -7.840 -5.138 9.236 1.00 67.69 102 HIS A N 1
ATOM 738 C CA . HIS A 1 102 ? -8.453 -4.989 10.565 1.00 67.69 102 HIS A CA 1
ATOM 739 C C . HIS A 1 102 ? -7.456 -4.723 11.695 1.00 67.69 102 HIS A C 1
ATOM 741 O O . HIS A 1 102 ? -7.817 -4.826 12.867 1.00 67.69 102 HIS A O 1
ATOM 747 N N . ALA A 1 103 ? -6.204 -4.394 11.377 1.00 60.47 103 ALA A N 1
ATOM 748 C CA . ALA A 1 103 ? -5.199 -4.086 12.386 1.00 60.47 103 ALA A CA 1
ATOM 749 C C . ALA A 1 103 ? -5.549 -2.755 13.083 1.00 60.47 103 ALA A C 1
ATOM 751 O O . ALA A 1 103 ? -5.134 -1.676 12.676 1.00 60.47 103 ALA A O 1
ATOM 752 N N . SER A 1 104 ? -6.386 -2.831 14.115 1.00 51.00 104 SER A N 1
ATOM 753 C CA . SER A 1 104 ? -6.840 -1.690 14.898 1.00 51.00 104 SER A CA 1
ATOM 754 C C . SER A 1 104 ? -5.683 -1.139 15.733 1.00 51.00 104 SER A C 1
ATOM 756 O O . SER A 1 104 ? -5.169 -1.801 16.629 1.00 51.00 104 SER A O 1
ATOM 758 N N . SER A 1 105 ? -5.313 0.106 15.444 1.00 52.78 105 SER A N 1
ATOM 759 C CA . SER A 1 105 ? -4.845 1.130 16.392 1.00 52.78 105 SER A CA 1
ATOM 760 C C . SER A 1 105 ? -3.553 0.964 17.208 1.00 52.78 105 SER A C 1
ATOM 762 O O . SER A 1 105 ? -3.130 1.980 17.750 1.00 52.78 105 SER A O 1
ATOM 764 N N . THR A 1 106 ? -2.884 -0.192 17.312 1.00 48.16 106 THR A N 1
ATOM 765 C CA . THR A 1 106 ? -1.737 -0.299 18.262 1.00 48.16 106 THR A CA 1
ATOM 766 C C . THR A 1 106 ? -0.368 -0.621 17.673 1.00 48.16 106 THR A C 1
ATOM 768 O O . THR A 1 106 ? 0.622 -0.492 18.379 1.00 48.16 106 THR A O 1
ATOM 771 N N . ALA A 1 107 ? -0.293 -0.954 16.387 1.00 52.38 107 ALA A N 1
ATOM 772 C CA . ALA A 1 107 ? 0.886 -0.821 15.525 1.00 52.38 107 ALA A CA 1
ATOM 773 C C . ALA A 1 107 ? 0.536 -1.529 14.219 1.00 52.38 107 ALA A C 1
ATOM 775 O O . ALA A 1 107 ? 0.837 -2.711 14.040 1.00 52.38 107 ALA A O 1
ATOM 776 N N . GLN A 1 108 ? -0.145 -0.826 13.311 1.00 62.25 108 GLN A N 1
ATOM 777 C CA . GLN A 1 108 ? -0.200 -1.258 11.917 1.00 62.25 108 GLN A CA 1
ATOM 778 C C . GLN A 1 108 ? 1.234 -1.247 11.402 1.00 62.25 108 GLN A C 1
ATOM 780 O O . GLN A 1 108 ? 1.792 -0.213 11.051 1.00 62.25 108 GLN A O 1
ATOM 785 N N . SER A 1 109 ? 1.853 -2.414 11.484 1.00 75.56 109 SER A N 1
ATOM 786 C CA . SER A 1 109 ? 3.198 -2.678 11.023 1.00 75.56 109 SER A CA 1
ATOM 787 C C . SER A 1 109 ? 3.104 -3.570 9.799 1.00 75.56 109 SER A C 1
ATOM 789 O O . SER A 1 109 ? 2.126 -4.289 9.584 1.00 75.56 109 SER A O 1
ATOM 791 N N . CYS A 1 110 ? 4.159 -3.554 9.004 1.00 85.06 110 CYS A N 1
ATOM 792 C CA . CYS A 1 110 ? 4.286 -4.400 7.829 1.00 85.06 110 CYS A CA 1
ATOM 793 C C . CYS A 1 110 ? 4.245 -5.909 8.133 1.00 85.06 110 CYS A C 1
ATOM 795 O O . CYS A 1 110 ? 4.126 -6.705 7.209 1.00 85.06 110 CYS A O 1
ATOM 797 N N . GLY A 1 111 ? 4.283 -6.309 9.411 1.00 87.44 111 GLY A N 1
ATOM 798 C CA . GLY A 1 111 ? 4.168 -7.704 9.838 1.00 87.44 111 GLY A CA 1
ATOM 799 C C . GLY A 1 111 ? 2.790 -8.337 9.614 1.00 87.44 111 GLY A C 1
ATOM 800 O O . GLY A 1 111 ? 2.668 -9.550 9.726 1.00 87.44 111 GLY A O 1
ATOM 801 N N . CYS A 1 112 ? 1.754 -7.558 9.284 1.00 88.31 112 CYS A N 1
ATOM 802 C CA . CYS A 1 112 ? 0.448 -8.115 8.915 1.00 88.31 112 CYS A CA 1
ATOM 803 C C . CYS A 1 112 ? 0.428 -8.719 7.500 1.00 88.31 112 CYS A C 1
ATOM 805 O O . CYS A 1 112 ? -0.503 -9.451 7.157 1.00 88.31 112 CYS A O 1
ATOM 807 N N . PHE A 1 113 ? 1.418 -8.400 6.658 1.00 90.69 113 PHE A N 1
ATOM 808 C CA . PHE A 1 113 ? 1.506 -8.985 5.329 1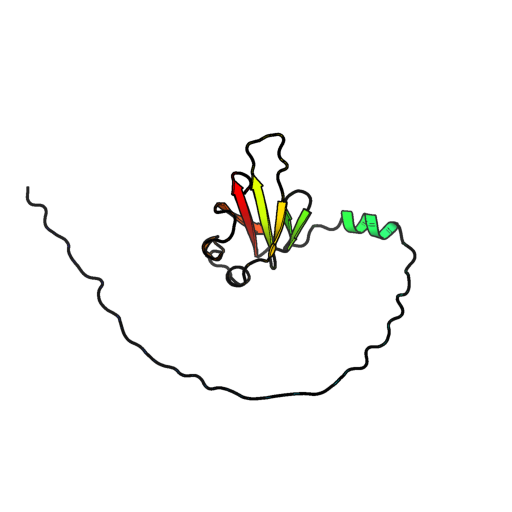.00 90.69 113 PHE A CA 1
ATOM 809 C C . PHE A 1 113 ? 1.968 -10.444 5.429 1.00 90.69 113 PHE A C 1
ATOM 811 O O . PHE A 1 113 ? 2.911 -10.733 6.166 1.00 90.69 113 PHE A O 1
ATOM 818 N N . PRO A 1 114 ? 1.353 -11.367 4.670 1.00 88.12 114 PRO A N 1
ATOM 819 C CA . PRO A 1 114 ? 1.809 -12.748 4.614 1.00 88.12 114 PRO A CA 1
ATOM 820 C C . PRO A 1 114 ? 3.287 -12.846 4.224 1.00 88.12 114 PRO A C 1
ATOM 822 O O . PRO A 1 114 ? 3.777 -12.062 3.400 1.00 88.12 114 PRO A O 1
ATOM 825 N N . ALA A 1 115 ? 3.972 -13.860 4.753 1.00 84.94 115 ALA A N 1
ATOM 826 C CA . ALA A 1 115 ? 5.289 -14.241 4.258 1.00 84.94 115 ALA A CA 1
ATOM 827 C C . ALA A 1 115 ? 5.235 -14.459 2.735 1.00 84.94 115 ALA A C 1
ATOM 829 O O . ALA A 1 115 ? 4.226 -14.931 2.208 1.00 84.94 115 ALA A O 1
ATOM 830 N N . HIS A 1 116 ? 6.308 -14.094 2.031 1.00 80.81 116 HIS A N 1
ATOM 831 C CA . HIS A 1 116 ? 6.418 -14.186 0.566 1.00 80.81 116 HIS A CA 1
ATOM 832 C C . HIS A 1 116 ? 5.442 -13.316 -0.234 1.00 80.81 116 HIS A C 1
ATOM 834 O O . HIS A 1 116 ? 5.330 -13.471 -1.450 1.00 80.81 116 HIS A O 1
ATOM 840 N N . THR A 1 117 ? 4.742 -12.375 0.400 1.00 84.00 117 THR A N 1
ATOM 841 C CA . THR A 1 117 ? 4.051 -11.351 -0.384 1.00 84.00 117 THR A CA 1
ATOM 842 C C . THR A 1 117 ? 5.102 -10.521 -1.123 1.00 84.00 117 THR A C 1
ATOM 844 O O . THR A 1 117 ? 6.095 -10.126 -0.512 1.00 84.00 117 THR A O 1
ATOM 847 N N . LYS A 1 118 ? 4.872 -10.247 -2.410 1.00 79.94 118 LYS A N 1
ATOM 848 C CA . LYS A 1 118 ? 5.784 -9.504 -3.292 1.00 79.94 118 LYS A CA 1
ATOM 849 C C . LYS A 1 118 ? 6.302 -8.210 -2.634 1.00 79.94 118 LYS A C 1
ATOM 851 O O . LYS A 1 118 ? 5.544 -7.542 -1.932 1.00 79.94 118 LYS A O 1
ATOM 856 N N . CYS A 1 119 ? 7.561 -7.854 -2.917 1.00 84.81 119 CYS A N 1
ATOM 857 C CA . CYS A 1 119 ? 8.251 -6.638 -2.460 1.00 84.81 119 CYS A CA 1
ATOM 858 C C . CYS A 1 119 ? 8.582 -6.611 -0.953 1.00 84.81 119 CYS A C 1
ATOM 860 O O . CYS A 1 119 ? 7.724 -6.276 -0.139 1.00 84.81 119 CYS A O 1
ATOM 862 N N . ASP A 1 120 ? 9.818 -6.908 -0.552 1.00 81.62 120 ASP A N 1
ATOM 863 C CA . ASP A 1 120 ? 10.180 -7.070 0.871 1.00 81.62 120 ASP A CA 1
ATOM 864 C C . ASP A 1 120 ? 10.214 -5.768 1.678 1.00 81.62 120 ASP A C 1
ATOM 866 O O . ASP A 1 120 ? 9.995 -5.772 2.891 1.00 81.62 120 ASP A O 1
ATOM 870 N N . PHE A 1 121 ? 10.444 -4.633 1.019 1.00 88.50 121 PHE A N 1
ATOM 871 C CA . PHE A 1 121 ? 10.469 -3.349 1.704 1.00 88.50 121 PHE A CA 1
ATOM 872 C C . PHE A 1 121 ? 9.058 -2.840 1.885 1.00 88.50 121 PHE A C 1
ATOM 874 O O . PHE A 1 121 ? 8.362 -2.567 0.913 1.00 88.50 121 PHE A O 1
ATOM 881 N N . CYS A 1 122 ? 8.647 -2.686 3.134 1.00 90.62 122 CYS A N 1
ATOM 882 C CA . CYS A 1 122 ? 7.361 -2.115 3.464 1.00 90.62 122 CYS A CA 1
ATOM 883 C C . CYS A 1 122 ? 7.541 -0.926 4.404 1.00 90.62 122 CYS A C 1
ATOM 885 O O . CYS A 1 122 ? 8.335 -0.965 5.345 1.00 90.62 122 CYS A O 1
ATOM 887 N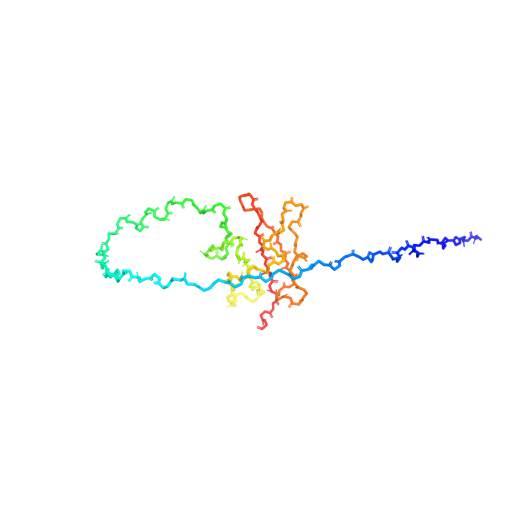 N . SER A 1 123 ? 6.789 0.135 4.137 1.00 91.00 123 SER A N 1
ATOM 888 C CA . SER A 1 123 ? 6.695 1.309 4.992 1.00 91.00 123 SER A CA 1
ATOM 889 C C . SER A 1 123 ? 5.236 1.691 5.197 1.00 91.00 123 SER A C 1
ATOM 891 O O . SER A 1 123 ? 4.345 1.321 4.428 1.00 91.00 123 SER A O 1
ATOM 893 N N . THR A 1 124 ? 4.977 2.415 6.277 1.00 91.69 124 THR A N 1
ATOM 894 C CA . THR A 1 124 ? 3.638 2.863 6.646 1.00 91.69 124 THR A CA 1
ATOM 895 C C . THR A 1 124 ? 3.563 4.379 6.632 1.00 91.69 124 THR A C 1
ATOM 897 O O . THR A 1 124 ? 4.554 5.077 6.836 1.00 91.69 124 THR A O 1
ATOM 900 N N . SER A 1 125 ? 2.373 4.904 6.363 1.00 88.88 125 SER A N 1
ATOM 901 C CA . SER A 1 125 ? 2.102 6.337 6.390 1.00 88.88 125 SER A CA 1
ATOM 902 C C . SER A 1 125 ? 0.743 6.585 7.025 1.00 88.88 125 SER A C 1
ATOM 904 O O . SER A 1 125 ? -0.208 5.847 6.767 1.00 88.88 125 SER A O 1
ATOM 906 N N . ALA A 1 126 ? 0.650 7.604 7.876 1.00 88.12 126 ALA A N 1
ATOM 907 C CA . ALA A 1 126 ? -0.618 7.997 8.473 1.00 88.12 126 ALA A CA 1
ATOM 908 C C . ALA A 1 126 ? -1.525 8.613 7.396 1.00 88.12 126 ALA A C 1
ATOM 910 O O . ALA A 1 126 ? -1.122 9.542 6.696 1.00 88.12 126 ALA A O 1
ATOM 911 N N . VAL A 1 127 ? -2.750 8.099 7.266 1.00 86.75 127 VAL A N 1
ATOM 912 C CA . VAL A 1 127 ? -3.750 8.577 6.302 1.00 86.75 127 VAL A CA 1
ATOM 913 C C . VAL A 1 127 ? -5.068 8.776 7.041 1.00 86.75 127 VAL A C 1
ATOM 915 O O . VAL A 1 127 ? -5.765 7.815 7.371 1.00 86.75 127 VAL A O 1
ATOM 918 N N . GLY A 1 128 ? -5.382 10.037 7.351 1.00 85.75 128 GLY A N 1
ATOM 919 C CA . GLY A 1 128 ? -6.532 10.390 8.182 1.00 85.75 128 GLY A CA 1
ATOM 920 C C . GLY A 1 128 ? -6.452 9.725 9.557 1.00 85.75 128 GLY A C 1
ATOM 921 O O . GLY A 1 128 ? -5.505 9.951 10.302 1.00 85.75 128 GLY A O 1
ATOM 922 N N . ALA A 1 129 ? -7.451 8.901 9.880 1.00 82.38 129 ALA A N 1
ATOM 923 C CA . ALA A 1 129 ? -7.509 8.130 11.126 1.00 82.38 129 ALA A CA 1
ATOM 924 C C . ALA A 1 129 ? -6.929 6.704 11.005 1.00 82.38 129 ALA A C 1
ATOM 926 O O . ALA A 1 129 ? -6.996 5.938 11.964 1.00 82.38 129 ALA A O 1
ATOM 927 N N . GLY A 1 130 ? -6.413 6.323 9.833 1.00 84.25 130 GLY A N 1
ATOM 928 C CA . GLY A 1 130 ? -5.862 4.995 9.568 1.00 84.25 130 GLY A CA 1
ATOM 929 C C . GLY A 1 130 ? -4.407 5.030 9.105 1.00 84.25 130 GLY A C 1
ATOM 930 O O . GLY A 1 130 ? -3.742 6.068 9.116 1.00 84.25 130 GLY A O 1
ATOM 931 N N . VAL A 1 131 ? -3.922 3.874 8.657 1.00 89.38 131 VAL A N 1
ATOM 932 C CA . VAL A 1 131 ? -2.582 3.709 8.085 1.00 89.38 131 VAL A CA 1
ATOM 933 C C . VAL A 1 131 ? -2.693 3.212 6.652 1.00 89.38 131 VAL A C 1
ATOM 935 O O . VAL A 1 131 ? -3.449 2.292 6.350 1.00 89.38 131 VAL A O 1
ATOM 938 N N . GLY A 1 132 ? -1.924 3.834 5.766 1.00 91.56 132 GLY A N 1
ATOM 939 C CA . GLY A 1 132 ? -1.629 3.314 4.442 1.00 91.56 132 GLY A CA 1
ATOM 940 C C . GLY A 1 132 ? -0.297 2.574 4.426 1.00 91.56 132 GLY A C 1
ATOM 941 O O . GLY A 1 132 ? 0.611 2.882 5.201 1.00 91.56 132 GLY A O 1
ATOM 942 N N . PHE A 1 133 ? -0.178 1.614 3.516 1.00 94.12 133 PHE A N 1
ATOM 943 C CA . PHE A 1 133 ? 1.015 0.793 3.351 1.00 94.12 133 PHE A CA 1
ATOM 944 C C . PHE A 1 133 ? 1.630 1.043 1.977 1.00 94.12 133 PHE A C 1
ATOM 946 O O . PHE A 1 133 ? 0.924 1.026 0.965 1.00 94.12 133 PHE A O 1
ATOM 953 N N . TYR A 1 134 ? 2.944 1.232 1.951 1.00 93.56 134 TYR A N 1
ATOM 954 C CA . TYR A 1 134 ? 3.756 1.211 0.744 1.00 93.56 134 TYR A CA 1
ATOM 955 C C . TYR A 1 134 ? 4.605 -0.048 0.746 1.00 93.56 134 TYR A C 1
ATOM 957 O O . TYR A 1 134 ? 5.182 -0.400 1.774 1.00 93.56 134 TYR A O 1
ATOM 965 N N . ARG A 1 135 ? 4.709 -0.704 -0.406 1.00 92.94 135 ARG A N 1
ATOM 966 C CA . ARG A 1 135 ? 5.616 -1.829 -0.608 1.00 92.94 135 ARG A CA 1
ATOM 967 C C . ARG A 1 135 ? 6.471 -1.615 -1.837 1.00 92.94 135 ARG A C 1
ATOM 969 O O . ARG A 1 135 ? 5.929 -1.414 -2.916 1.00 92.94 135 ARG A O 1
ATOM 976 N N . THR A 1 136 ? 7.783 -1.680 -1.669 1.00 91.69 136 THR A N 1
ATOM 977 C CA . THR A 1 136 ? 8.755 -1.388 -2.720 1.00 91.69 136 THR A CA 1
ATOM 978 C C . THR A 1 136 ? 9.475 -2.654 -3.160 1.00 91.69 136 THR A C 1
ATOM 980 O O . THR A 1 136 ? 10.106 -3.345 -2.357 1.00 91.69 136 THR A O 1
ATOM 983 N N . CYS A 1 137 ? 9.359 -2.972 -4.442 1.00 88.62 137 CYS A N 1
ATOM 984 C CA . CYS A 1 137 ? 10.126 -4.006 -5.118 1.00 88.62 137 CYS A CA 1
ATOM 985 C C . CYS A 1 137 ? 11.402 -3.391 -5.692 1.00 88.62 137 CYS A C 1
ATOM 987 O O . CYS A 1 137 ? 11.313 -2.384 -6.388 1.00 88.62 137 CYS A O 1
ATOM 989 N N . PHE A 1 138 ? 12.553 -4.017 -5.456 1.00 83.19 138 PHE A N 1
ATOM 990 C CA . PHE A 1 138 ? 13.803 -3.665 -6.128 1.00 83.19 138 PHE A CA 1
ATOM 991 C C . PHE A 1 138 ? 14.083 -4.660 -7.255 1.00 83.19 138 PHE A C 1
ATOM 993 O O . PHE A 1 138 ? 13.914 -5.862 -7.061 1.00 83.19 138 PHE A O 1
ATOM 1000 N N . GLY A 1 139 ? 14.519 -4.157 -8.412 1.00 66.00 139 GLY A N 1
ATOM 1001 C CA . GLY A 1 139 ? 15.099 -4.990 -9.470 1.00 66.00 139 GLY A CA 1
ATOM 1002 C C . GLY A 1 139 ? 14.110 -5.778 -10.332 1.00 66.00 139 GLY A C 1
ATOM 1003 O O . GLY A 1 139 ? 14.397 -6.932 -10.615 1.00 66.00 139 GLY A O 1
ATOM 1004 N N . GLY A 1 140 ? 12.981 -5.165 -10.725 1.00 56.69 140 GLY A N 1
ATOM 1005 C CA . GLY A 1 140 ? 12.084 -5.614 -11.810 1.00 56.69 140 GLY A CA 1
ATOM 1006 C C . GLY A 1 140 ? 12.039 -7.129 -12.048 1.00 56.69 140 GLY A C 1
ATOM 1007 O O . GLY A 1 140 ? 12.738 -7.624 -12.925 1.00 56.69 140 GLY A O 1
ATOM 1008 N N . GLY A 1 141 ? 11.255 -7.852 -11.242 1.00 46.31 141 GLY A N 1
ATOM 1009 C CA . GLY A 1 141 ? 11.079 -9.304 -11.387 1.00 46.31 141 GLY A CA 1
ATOM 1010 C C . GLY A 1 141 ? 10.325 -9.704 -12.646 1.00 46.31 141 GLY A C 1
ATOM 1011 O O . GLY A 1 141 ? 9.359 -8.985 -12.994 1.00 46.31 141 GLY A O 1
#